Protein AF-A0A6G3X3V8-F1 (afdb_monomer_lite)

Foldseek 3Di:
DDADPDDFGWDKDWDWDADPDDDRDIDIDIDIDTPVVVDVDDDDDPVVVVVVCVVVVHCPPPDDPVNVVVVCVVCVVVVVCCVVPHDDDDDDDD

Sequence (94 aa):
LVIRVQPDEGVTVRFGSKVPGTSMEVRDVTMDFAYGESFTESSPEAYERLLLDVLLGDANLFPRHQEVELSWTILDPIEEYWDKHGKPAKYAAG

pLDDT: mean 87.46, std 8.1, range [60.56, 97.31]

InterPro domains:
  IPR001282 Glucose-6-phosphate dehydrogenase [PTHR23429] (1-94)
  IPR022675 Glucose-6-phosphate dehydrogenase, C-terminal [PF02781] (1-94)

Radius of gyration: 22.0 Å; chains: 1; bounding box: 51×31×60 Å

Secondary structure (DSSP, 8-state):
-EEE-SSS-EEEEEEEEEPSSSS--EEEEEEEEEHHHH-SSPPPPHHHHHHHHHHHT--TTSPPHHHHHHHHHHHHHHHHHHHHH-PPPP----
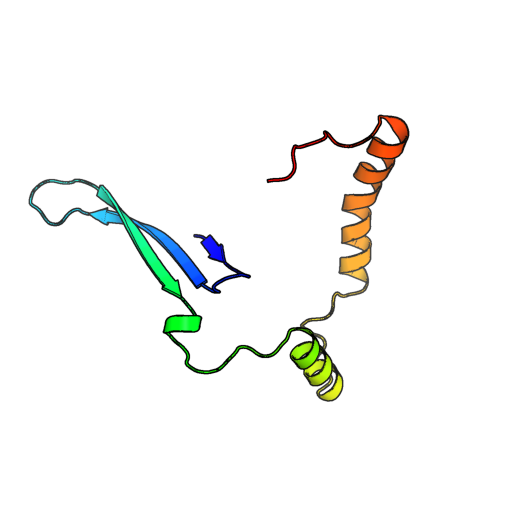
Structure (mmCIF, N/CA/C/O backbone):
data_AF-A0A6G3X3V8-F1
#
_entry.id   AF-A0A6G3X3V8-F1
#
loop_
_atom_site.group_PDB
_atom_site.id
_atom_site.type_symbol
_atom_site.label_atom_id
_atom_site.label_alt_id
_atom_site.label_comp_id
_atom_site.label_asym_id
_atom_site.label_entity_id
_atom_site.label_seq_id
_atom_site.pdbx_PDB_ins_code
_atom_site.Cartn_x
_atom_site.Cartn_y
_atom_site.Cartn_z
_atom_site.occupancy
_atom_site.B_iso_or_equiv
_atom_site.auth_seq_id
_atom_site.auth_comp_id
_atom_site.auth_asym_id
_atom_site.auth_atom_id
_atom_site.pdbx_PDB_model_num
ATOM 1 N N . LEU A 1 1 ? 4.341 2.390 -15.654 1.00 90.00 1 LEU A N 1
ATOM 2 C CA . LEU A 1 1 ? 5.026 2.075 -14.387 1.00 90.00 1 LEU A CA 1
ATOM 3 C C . LEU A 1 1 ? 4.199 1.018 -13.681 1.00 90.00 1 LEU A C 1
ATOM 5 O O . LEU A 1 1 ? 2.991 1.193 -13.597 1.00 90.00 1 LEU A O 1
ATOM 9 N N . VAL A 1 2 ? 4.831 -0.056 -13.234 1.00 91.00 2 VAL A N 1
ATOM 10 C CA . VAL A 1 2 ? 4.235 -1.100 -12.400 1.00 91.00 2 VAL A CA 1
ATOM 11 C C . VAL A 1 2 ? 5.140 -1.242 -11.185 1.00 91.00 2 VAL A C 1
ATOM 13 O O . VAL A 1 2 ? 6.348 -1.386 -11.353 1.00 91.00 2 VAL A O 1
ATOM 16 N N . ILE A 1 3 ? 4.565 -1.159 -9.989 1.00 90.50 3 ILE A N 1
ATOM 17 C CA . ILE A 1 3 ? 5.265 -1.402 -8.726 1.00 90.50 3 ILE A CA 1
ATOM 18 C C . ILE A 1 3 ? 4.685 -2.699 -8.171 1.00 90.50 3 ILE A C 1
ATOM 20 O O . ILE A 1 3 ? 3.500 -2.751 -7.840 1.00 90.50 3 ILE A O 1
ATOM 24 N N . ARG A 1 4 ? 5.498 -3.755 -8.141 1.00 88.56 4 ARG A N 1
ATOM 25 C CA . ARG A 1 4 ? 5.128 -5.049 -7.566 1.00 88.56 4 ARG A CA 1
ATOM 26 C C . ARG A 1 4 ? 5.514 -5.032 -6.097 1.00 88.56 4 ARG A C 1
ATOM 28 O O . ARG A 1 4 ? 6.696 -4.920 -5.783 1.00 88.56 4 ARG A O 1
ATOM 35 N N . VAL A 1 5 ? 4.507 -5.098 -5.228 1.00 85.81 5 VAL A N 1
ATOM 36 C CA . VAL A 1 5 ? 4.718 -5.126 -3.778 1.00 85.81 5 VAL A CA 1
ATOM 37 C C . VAL A 1 5 ? 4.987 -6.542 -3.301 1.00 85.81 5 VAL A C 1
ATOM 39 O O . VAL A 1 5 ? 5.906 -6.680 -2.522 1.00 85.81 5 VAL A O 1
ATOM 42 N N . GLN A 1 6 ? 4.225 -7.549 -3.760 1.00 82.25 6 GLN A N 1
ATOM 43 C CA . GLN A 1 6 ? 4.458 -8.994 -3.568 1.00 82.25 6 GLN A CA 1
ATOM 44 C C . GLN A 1 6 ? 3.609 -9.812 -4.570 1.00 82.25 6 GLN A C 1
ATOM 46 O O . GLN A 1 6 ? 2.550 -9.320 -4.984 1.00 82.25 6 GLN A O 1
ATOM 51 N N . PRO A 1 7 ? 3.989 -11.065 -4.906 1.00 78.50 7 PRO A N 1
ATOM 52 C CA . PRO A 1 7 ? 5.328 -11.659 -4.762 1.00 78.50 7 PRO A CA 1
ATOM 53 C C . PRO A 1 7 ? 6.330 -11.042 -5.763 1.00 78.50 7 PRO A C 1
ATOM 55 O O . PRO A 1 7 ? 5.919 -10.300 -6.656 1.00 78.50 7 PRO A O 1
ATOM 58 N N . ASP A 1 8 ? 7.623 -11.347 -5.609 1.00 80.75 8 ASP A N 1
ATOM 59 C CA . ASP A 1 8 ? 8.718 -10.899 -6.490 1.00 80.75 8 ASP A CA 1
ATOM 60 C C . ASP A 1 8 ? 8.800 -9.367 -6.622 1.00 80.75 8 ASP A C 1
ATOM 62 O O . ASP A 1 8 ? 8.491 -8.769 -7.667 1.00 80.75 8 ASP A O 1
ATOM 66 N N . GLU A 1 9 ? 9.203 -8.718 -5.524 1.00 85.12 9 GLU A N 1
ATOM 67 C CA . GLU A 1 9 ? 9.241 -7.263 -5.407 1.00 85.12 9 GLU A CA 1
ATOM 68 C C . GLU A 1 9 ? 10.078 -6.634 -6.515 1.00 85.12 9 GLU A C 1
ATOM 70 O O . GLU A 1 9 ? 11.202 -7.047 -6.809 1.00 85.12 9 GLU A O 1
ATOM 75 N N . GLY A 1 10 ? 9.527 -5.610 -7.160 1.00 87.06 10 GLY A N 1
ATOM 76 C CA . GLY A 1 10 ? 10.174 -5.042 -8.327 1.00 87.06 10 GLY A CA 1
ATOM 77 C C . GLY A 1 10 ? 9.445 -3.860 -8.931 1.00 87.06 10 GLY A C 1
ATOM 78 O O . GLY A 1 10 ? 8.306 -3.535 -8.585 1.00 87.06 10 GLY A O 1
ATOM 79 N N . VAL A 1 11 ? 10.121 -3.205 -9.867 1.00 91.25 11 VAL A N 1
ATOM 80 C CA . VAL A 1 11 ? 9.603 -2.040 -10.578 1.00 91.25 11 VAL A CA 1
ATOM 81 C C . VAL A 1 11 ? 9.794 -2.240 -12.072 1.00 91.25 11 VAL A C 1
ATOM 83 O O . VAL A 1 11 ? 10.910 -2.433 -12.547 1.00 91.25 11 VAL A O 1
ATOM 86 N N . THR A 1 12 ? 8.701 -2.130 -12.823 1.00 91.06 12 THR A N 1
ATOM 87 C CA . THR A 1 12 ? 8.720 -2.189 -14.286 1.00 91.06 12 THR A CA 1
ATOM 88 C C . THR A 1 12 ? 8.320 -0.836 -14.869 1.00 91.06 12 THR A C 1
ATOM 90 O O . THR A 1 12 ? 7.224 -0.317 -14.625 1.00 91.06 12 THR A O 1
ATOM 93 N N . VAL A 1 13 ? 9.179 -0.256 -15.703 1.00 91.94 13 VAL A N 1
ATOM 94 C CA . VAL A 1 13 ? 8.903 0.991 -16.425 1.00 91.94 13 VAL A CA 1
ATOM 95 C C . VAL A 1 13 ? 8.827 0.700 -17.917 1.00 91.94 13 VAL A C 1
ATOM 97 O O . VAL A 1 13 ? 9.790 0.235 -18.519 1.00 91.94 13 VAL A O 1
ATOM 100 N N . ARG A 1 14 ? 7.677 1.009 -18.524 1.00 90.00 14 ARG A N 1
ATOM 101 C CA . ARG A 1 14 ? 7.484 0.958 -19.976 1.00 90.00 14 ARG A CA 1
ATOM 102 C C . ARG A 1 14 ? 7.494 2.372 -20.534 1.00 90.00 14 ARG A C 1
ATOM 104 O O . ARG A 1 14 ? 6.721 3.208 -20.066 1.00 90.00 14 ARG A O 1
ATOM 111 N N . PHE A 1 15 ? 8.360 2.622 -21.507 1.00 89.94 15 PHE A N 1
ATOM 112 C CA . PHE A 1 15 ? 8.481 3.915 -22.175 1.00 89.94 15 PHE A CA 1
ATOM 113 C C . PHE A 1 15 ? 8.805 3.730 -23.658 1.00 89.94 15 PHE A C 1
ATOM 115 O O . PHE A 1 15 ? 9.335 2.700 -24.066 1.00 89.94 15 PHE A O 1
ATOM 122 N N . GLY A 1 16 ? 8.470 4.730 -24.472 1.00 88.62 16 GLY A N 1
ATOM 123 C CA . GLY A 1 16 ? 8.793 4.719 -25.893 1.00 88.62 16 GLY A CA 1
ATOM 124 C C . GLY A 1 16 ? 10.273 5.019 -26.113 1.00 88.62 16 GLY A C 1
ATOM 125 O O . GLY A 1 16 ? 10.783 6.021 -25.616 1.00 88.62 16 GLY A O 1
ATOM 126 N N . SER A 1 17 ? 10.954 4.178 -26.885 1.00 86.81 17 SER A N 1
ATOM 127 C CA . SER A 1 17 ? 12.311 4.435 -27.361 1.00 86.81 17 SER A CA 1
ATOM 128 C C . SER A 1 17 ? 12.358 4.374 -28.880 1.00 86.81 17 SER A C 1
ATOM 130 O O . SER A 1 17 ? 11.631 3.605 -29.519 1.00 86.81 17 SER A O 1
ATOM 132 N N . LYS A 1 18 ? 13.215 5.206 -29.474 1.00 88.00 18 LYS A N 1
ATOM 133 C CA . LYS A 1 18 ? 13.461 5.167 -30.912 1.00 88.00 18 LYS A CA 1
ATOM 134 C C . LYS A 1 18 ? 14.122 3.835 -31.265 1.00 88.00 18 LYS A C 1
ATOM 136 O O . LYS A 1 18 ? 15.126 3.458 -30.663 1.00 88.00 18 LYS A O 1
ATOM 141 N N . VAL A 1 19 ? 13.593 3.160 -32.282 1.00 82.94 19 VAL A N 1
ATOM 142 C CA . VAL A 1 19 ? 14.220 1.960 -32.840 1.00 82.94 19 VAL A CA 1
ATOM 143 C C . VAL A 1 19 ? 15.569 2.353 -33.456 1.00 82.94 19 VAL A C 1
ATOM 145 O O . VAL A 1 19 ? 15.613 3.279 -34.272 1.00 82.94 19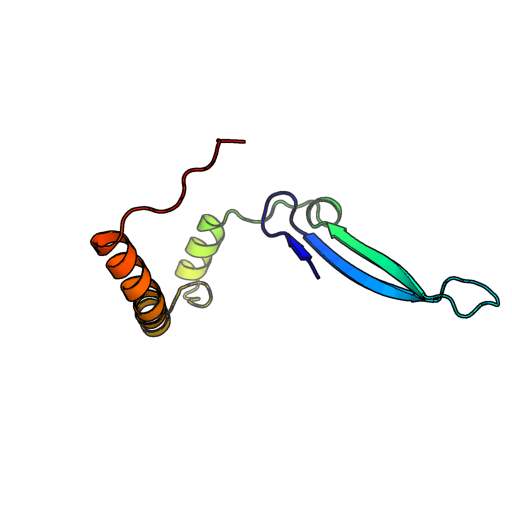 VAL A O 1
ATOM 148 N N . PRO A 1 20 ? 16.681 1.687 -33.096 1.00 77.69 20 PRO A N 1
ATOM 149 C CA . PRO A 1 20 ? 17.963 1.911 -33.754 1.00 77.69 20 PRO A CA 1
ATOM 150 C C . PRO A 1 20 ? 17.836 1.702 -35.270 1.00 77.69 20 PRO A C 1
ATOM 152 O O . PRO A 1 20 ? 17.491 0.613 -35.725 1.00 77.69 20 PRO A O 1
ATOM 155 N N . GLY A 1 21 ? 18.081 2.753 -36.055 1.00 80.62 21 GLY A N 1
ATOM 156 C CA . GLY A 1 21 ? 17.880 2.729 -37.503 1.00 80.62 21 GLY A CA 1
ATOM 157 C C . GLY A 1 21 ? 17.725 4.117 -38.125 1.00 80.62 21 GLY A C 1
ATOM 158 O O . GLY A 1 21 ? 17.786 5.148 -37.446 1.00 80.62 21 GLY A O 1
ATOM 159 N N . THR A 1 22 ? 17.545 4.134 -39.445 1.00 73.12 22 THR A N 1
ATOM 160 C CA . THR A 1 22 ? 17.378 5.352 -40.253 1.00 73.12 22 THR A CA 1
ATOM 161 C C . THR A 1 22 ? 15.932 5.853 -40.294 1.00 73.12 22 THR A C 1
ATOM 163 O O . THR A 1 22 ? 15.721 7.037 -40.554 1.00 73.12 22 THR A O 1
ATOM 166 N N . SER A 1 23 ? 14.943 4.997 -40.006 1.00 75.81 23 SER A N 1
ATOM 167 C CA . SER A 1 23 ? 13.536 5.391 -39.894 1.00 75.81 23 SER A CA 1
ATOM 168 C C . SER A 1 23 ? 13.222 6.002 -38.521 1.00 75.81 23 SER A C 1
ATOM 170 O O . SER A 1 23 ? 13.851 5.701 -37.503 1.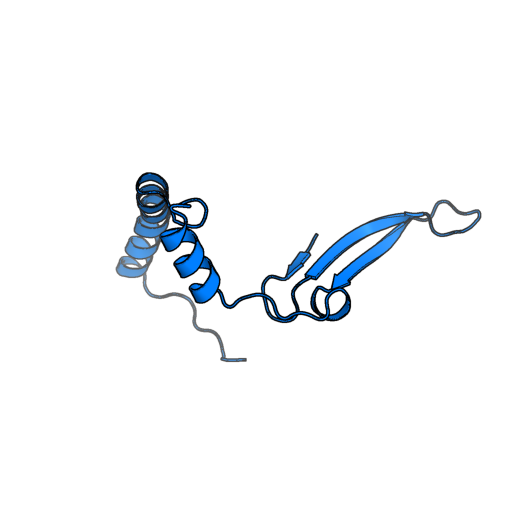00 75.81 23 SER A O 1
ATOM 172 N N . MET A 1 24 ? 12.250 6.917 -38.490 1.00 74.69 24 MET A N 1
ATOM 173 C CA . MET A 1 24 ? 11.701 7.459 -37.244 1.00 74.69 24 MET A CA 1
ATOM 174 C C . MET A 1 24 ? 10.544 6.578 -36.778 1.00 74.69 24 MET A C 1
ATOM 176 O O . MET A 1 24 ? 9.377 6.903 -36.972 1.00 74.69 24 MET A O 1
ATOM 180 N N . GLU A 1 25 ? 10.897 5.451 -36.170 1.00 80.19 25 GLU A N 1
ATOM 181 C CA . GLU A 1 25 ? 9.957 4.521 -35.549 1.00 80.19 25 GLU A CA 1
ATOM 182 C C . GLU A 1 25 ? 10.187 4.481 -34.037 1.00 80.19 25 GLU A C 1
ATOM 184 O O . GLU A 1 25 ? 11.322 4.355 -33.570 1.00 80.19 25 GLU A O 1
ATOM 189 N N . VAL A 1 26 ? 9.107 4.589 -33.264 1.00 82.50 26 VAL A N 1
ATOM 190 C CA . VAL A 1 26 ? 9.120 4.476 -31.799 1.00 82.50 26 VAL A CA 1
ATOM 191 C C . VAL A 1 26 ? 8.498 3.138 -31.417 1.00 82.50 26 VAL A C 1
ATOM 193 O O . VAL A 1 26 ? 7.446 2.775 -31.940 1.00 82.50 26 VAL A O 1
ATOM 196 N N . ARG A 1 27 ? 9.143 2.404 -30.508 1.00 83.25 27 ARG A N 1
ATOM 197 C CA . ARG A 1 27 ? 8.605 1.174 -29.912 1.00 83.25 27 ARG A CA 1
ATOM 198 C C . ARG A 1 27 ? 8.636 1.256 -28.397 1.00 83.25 27 ARG A C 1
ATOM 200 O O . ARG A 1 27 ? 9.511 1.901 -27.822 1.00 83.25 27 ARG A O 1
ATOM 207 N N . ASP A 1 28 ? 7.698 0.562 -27.768 1.00 85.00 28 ASP A N 1
ATOM 208 C CA . ASP A 1 28 ? 7.700 0.393 -26.322 1.00 85.00 28 ASP A CA 1
ATOM 209 C C . ASP A 1 28 ? 8.876 -0.494 -25.908 1.00 85.00 28 ASP A C 1
ATOM 211 O O . ASP A 1 28 ? 8.998 -1.640 -26.346 1.00 85.00 28 ASP A O 1
ATOM 215 N N . VAL A 1 29 ? 9.732 0.037 -25.041 1.00 86.12 29 VAL A N 1
ATOM 216 C CA . VAL A 1 29 ? 10.773 -0.718 -24.345 1.00 86.12 29 VAL A CA 1
ATOM 217 C C . VAL A 1 29 ? 10.396 -0.859 -22.879 1.00 86.12 29 VAL A C 1
ATOM 219 O O . VAL A 1 29 ? 9.716 -0.005 -22.305 1.00 86.12 29 VAL A O 1
ATOM 222 N N . THR A 1 30 ? 10.817 -1.969 -22.283 1.00 87.62 30 THR A N 1
ATOM 223 C CA . THR A 1 30 ? 10.534 -2.297 -20.887 1.00 87.62 30 THR A CA 1
ATOM 224 C C . THR A 1 30 ? 11.846 -2.370 -20.124 1.00 87.62 30 THR A C 1
ATOM 226 O O . THR A 1 30 ? 12.742 -3.117 -20.504 1.00 87.62 30 THR A O 1
ATOM 229 N N . MET A 1 31 ? 11.952 -1.574 -19.067 1.00 88.25 31 MET A N 1
ATOM 230 C CA . MET A 1 31 ? 13.000 -1.670 -18.059 1.00 88.25 31 MET A CA 1
ATOM 231 C C . MET A 1 31 ? 12.407 -2.388 -16.852 1.00 88.25 31 MET A C 1
ATOM 233 O O . MET A 1 31 ? 11.373 -1.952 -16.343 1.00 88.25 31 MET A O 1
ATOM 237 N N . ASP A 1 32 ? 13.035 -3.480 -16.428 1.00 87.88 32 ASP A N 1
ATOM 238 C CA . ASP A 1 32 ? 12.601 -4.274 -15.280 1.00 87.88 32 ASP A CA 1
ATOM 239 C C . ASP A 1 32 ? 13.692 -4.275 -14.208 1.00 87.88 32 ASP A C 1
ATOM 241 O O . ASP A 1 32 ? 14.879 -4.398 -14.514 1.00 87.88 32 ASP A O 1
ATOM 245 N N . PHE A 1 33 ? 13.272 -4.081 -12.965 1.00 84.00 33 PHE A N 1
ATOM 246 C CA . PHE A 1 33 ? 14.095 -4.204 -11.775 1.00 84.00 33 PHE A CA 1
ATOM 247 C C . PHE A 1 33 ? 13.430 -5.216 -10.844 1.00 84.00 33 PHE A C 1
ATOM 249 O O . PHE A 1 33 ? 12.268 -5.030 -10.473 1.00 84.00 33 PHE A O 1
ATOM 256 N N . ALA A 1 34 ? 14.177 -6.242 -10.443 1.00 82.31 34 ALA A N 1
ATOM 257 C CA . ALA A 1 34 ? 13.746 -7.266 -9.501 1.00 82.31 34 ALA A CA 1
ATOM 258 C C . ALA A 1 34 ? 14.629 -7.223 -8.246 1.00 82.31 34 ALA A C 1
ATOM 260 O O . ALA A 1 34 ? 15.858 -7.312 -8.330 1.00 82.31 34 ALA A O 1
ATOM 261 N N . TYR A 1 35 ? 14.002 -7.080 -7.078 1.00 74.69 35 TYR A N 1
ATOM 262 C CA . TYR A 1 35 ? 14.690 -6.941 -5.796 1.00 74.69 35 TYR A CA 1
ATOM 263 C C . TYR A 1 35 ? 15.438 -8.225 -5.424 1.00 74.69 35 TYR A C 1
ATOM 265 O O . TYR A 1 35 ? 16.622 -8.163 -5.103 1.00 74.69 35 TYR A O 1
ATOM 273 N N . GLY A 1 36 ? 14.787 -9.387 -5.566 1.00 73.25 36 GLY A N 1
ATOM 274 C CA . GLY A 1 36 ? 15.374 -10.696 -5.248 1.00 73.25 36 GLY A CA 1
ATOM 275 C C . GLY A 1 36 ? 16.551 -11.119 -6.139 1.00 73.25 36 GLY A C 1
ATOM 276 O O . GLY A 1 36 ? 17.365 -11.935 -5.721 1.00 73.25 36 GLY A O 1
ATOM 277 N N . GLU A 1 37 ? 16.683 -10.555 -7.344 1.00 70.81 37 GLU A N 1
ATOM 278 C CA . GLU A 1 37 ? 17.865 -10.764 -8.198 1.00 70.81 37 GLU A CA 1
ATOM 279 C C . GLU A 1 37 ? 18.994 -9.770 -7.886 1.00 70.81 37 GLU A C 1
ATOM 281 O O . GLU A 1 37 ? 20.167 -10.060 -8.119 1.00 70.81 37 GLU A O 1
ATOM 286 N N . SER A 1 38 ? 18.645 -8.591 -7.363 1.00 72.62 38 SER A N 1
ATOM 287 C CA . SER A 1 38 ? 19.584 -7.486 -7.131 1.00 72.62 38 SER A CA 1
ATOM 288 C C . SER A 1 38 ? 20.198 -7.496 -5.728 1.00 72.62 38 SER A C 1
ATOM 290 O O . SER A 1 38 ? 21.295 -6.970 -5.542 1.00 72.62 38 SER A O 1
ATOM 292 N N . PHE A 1 39 ? 19.518 -8.092 -4.744 1.00 71.56 39 PHE A N 1
ATOM 293 C CA . PHE A 1 39 ? 19.958 -8.170 -3.351 1.00 71.56 39 PHE A CA 1
ATOM 294 C C . PHE A 1 39 ? 19.885 -9.614 -2.836 1.00 71.56 39 PHE A C 1
ATOM 296 O O . PHE A 1 39 ? 18.877 -10.291 -2.995 1.00 71.56 39 PHE A O 1
ATOM 303 N N . THR A 1 40 ? 20.961 -10.087 -2.197 1.00 60.56 40 THR A N 1
ATOM 304 C CA . THR A 1 40 ? 21.065 -11.450 -1.633 1.00 60.56 40 THR A CA 1
ATOM 305 C C . THR A 1 40 ? 20.479 -11.590 -0.225 1.00 60.56 40 THR A C 1
ATOM 307 O O . THR A 1 40 ? 20.467 -12.692 0.319 1.00 60.56 40 THR A O 1
ATOM 310 N N . GLU A 1 41 ? 20.042 -10.490 0.389 1.00 67.06 41 GLU A N 1
ATOM 311 C CA . GLU A 1 41 ? 19.432 -10.481 1.721 1.00 67.06 41 GLU A CA 1
ATOM 312 C C . GLU A 1 41 ? 17.907 -10.450 1.613 1.00 67.06 41 GLU A C 1
ATOM 314 O O . GLU A 1 41 ? 17.340 -9.722 0.796 1.00 67.06 41 GLU A O 1
ATOM 319 N N . SER A 1 42 ? 17.240 -11.238 2.456 1.00 66.94 42 SER A N 1
ATOM 320 C CA . SER A 1 42 ? 15.786 -11.215 2.574 1.00 66.94 42 SER A CA 1
ATOM 321 C C . SER A 1 42 ? 15.330 -9.891 3.180 1.00 66.94 42 SER A C 1
ATOM 323 O O . SER A 1 42 ? 15.842 -9.479 4.223 1.00 66.94 42 SER A O 1
ATOM 325 N N . SER A 1 43 ? 14.333 -9.258 2.562 1.00 71.56 43 SER A N 1
ATOM 326 C CA . SER A 1 43 ? 13.625 -8.132 3.172 1.00 71.56 43 SER A CA 1
ATOM 327 C C . SER A 1 43 ? 13.078 -8.540 4.551 1.00 71.56 43 SER A C 1
ATOM 329 O O . SER A 1 43 ? 12.558 -9.654 4.669 1.00 71.56 43 SER A O 1
ATOM 331 N N . PRO A 1 44 ? 13.185 -7.679 5.584 1.00 77.12 44 PRO A N 1
ATOM 332 C CA . PRO A 1 44 ? 12.596 -7.948 6.893 1.00 77.12 44 PRO A CA 1
ATOM 333 C C . PRO A 1 44 ? 11.099 -8.218 6.773 1.00 77.12 44 PRO A C 1
ATOM 335 O O . PRO A 1 44 ? 10.422 -7.629 5.924 1.00 77.12 44 PRO A O 1
ATOM 338 N N . GLU A 1 45 ? 10.573 -9.074 7.643 1.00 84.94 45 GLU A N 1
ATOM 339 C CA . GLU A 1 45 ? 9.135 -9.325 7.681 1.00 84.94 45 GLU A CA 1
ATOM 340 C C . GLU A 1 45 ? 8.388 -8.048 8.122 1.00 84.94 45 GLU A C 1
ATOM 342 O O . GLU A 1 45 ? 8.930 -7.199 8.843 1.00 84.94 45 GLU A O 1
ATOM 347 N N . ALA A 1 46 ? 7.148 -7.867 7.656 1.00 85.88 46 ALA A N 1
ATOM 348 C CA . ALA A 1 46 ? 6.401 -6.630 7.869 1.00 85.88 46 ALA A CA 1
ATOM 349 C C . ALA A 1 46 ? 6.260 -6.267 9.361 1.00 85.88 46 ALA A C 1
ATOM 351 O O . ALA A 1 46 ? 6.448 -5.107 9.734 1.00 85.88 46 ALA A O 1
ATOM 352 N N . TYR A 1 47 ? 5.988 -7.239 10.234 1.00 89.62 47 TYR A N 1
ATOM 353 C CA . TYR A 1 47 ? 5.884 -7.016 11.674 1.00 89.62 47 TYR A CA 1
ATOM 354 C C . TYR A 1 47 ? 7.237 -6.814 12.348 1.00 89.62 47 TYR A C 1
ATOM 356 O O . TYR A 1 47 ? 7.309 -6.030 13.294 1.00 89.62 47 TYR A O 1
ATOM 364 N N . GLU A 1 48 ? 8.311 -7.452 11.876 1.00 89.50 48 GLU A N 1
ATOM 365 C CA . GLU A 1 48 ? 9.663 -7.191 12.396 1.00 89.50 48 GLU A CA 1
ATOM 366 C C . GLU A 1 48 ? 10.020 -5.712 12.243 1.00 89.50 48 GLU A C 1
ATOM 368 O O . GLU A 1 48 ? 10.494 -5.076 13.191 1.00 89.50 48 GLU A O 1
ATOM 373 N N . ARG A 1 49 ? 9.717 -5.140 11.070 1.00 88.62 49 ARG A N 1
ATOM 374 C CA . ARG A 1 49 ? 9.933 -3.719 10.806 1.00 88.62 49 ARG A CA 1
ATOM 375 C C . ARG A 1 49 ? 9.079 -2.830 11.709 1.00 88.62 49 ARG A C 1
ATOM 377 O O . ARG A 1 49 ? 9.617 -1.915 12.326 1.00 88.62 49 ARG A O 1
ATOM 384 N N . LEU A 1 50 ? 7.778 -3.104 11.816 1.00 91.56 50 LEU A N 1
ATOM 385 C CA . LEU A 1 50 ? 6.871 -2.297 12.640 1.00 91.56 50 LEU A CA 1
ATOM 386 C C . LEU A 1 50 ? 7.248 -2.331 14.127 1.00 91.56 50 LEU A C 1
ATOM 388 O O . LEU A 1 50 ? 7.186 -1.306 14.801 1.00 91.56 50 LEU A O 1
ATOM 392 N N . LEU A 1 51 ? 7.664 -3.490 14.644 1.00 92.44 51 LEU A N 1
ATOM 393 C CA . LEU A 1 51 ? 8.120 -3.618 16.028 1.00 92.44 51 LEU A CA 1
ATOM 394 C C . LEU A 1 51 ? 9.410 -2.832 16.270 1.00 92.44 51 LEU A C 1
ATOM 396 O O . LEU A 1 51 ? 9.522 -2.148 17.287 1.00 92.44 51 LEU A O 1
ATOM 400 N N . LEU A 1 52 ? 10.367 -2.897 15.341 1.00 91.38 52 LEU A N 1
ATOM 401 C CA . LEU A 1 52 ? 11.589 -2.102 15.420 1.00 91.38 52 LEU A CA 1
ATOM 402 C C . LEU A 1 52 ? 11.283 -0.598 15.425 1.00 91.38 52 LEU A C 1
ATOM 404 O O . LEU A 1 52 ? 11.835 0.127 16.250 1.00 91.38 52 LEU A O 1
ATOM 408 N N . ASP A 1 53 ? 10.378 -0.141 14.560 1.00 92.00 53 ASP A N 1
ATOM 409 C CA . ASP A 1 53 ? 9.987 1.269 14.484 1.00 92.00 53 ASP A CA 1
ATOM 410 C C . ASP A 1 53 ? 9.359 1.744 15.810 1.00 92.00 53 ASP A C 1
ATOM 412 O O . ASP A 1 53 ? 9.733 2.798 16.324 1.00 92.00 53 ASP A O 1
ATOM 416 N N . VAL A 1 54 ? 8.531 0.916 16.464 1.00 93.12 54 VAL A N 1
ATOM 417 C CA . VAL A 1 54 ? 8.002 1.206 17.814 1.00 93.12 54 VAL A CA 1
ATOM 418 C C . VAL A 1 54 ? 9.118 1.335 18.853 1.00 93.12 54 VAL A C 1
ATOM 420 O O . VAL A 1 54 ? 9.087 2.257 19.670 1.00 93.12 54 VAL A O 1
ATOM 423 N N . LEU A 1 55 ? 10.112 0.441 18.834 1.00 93.81 55 LEU A N 1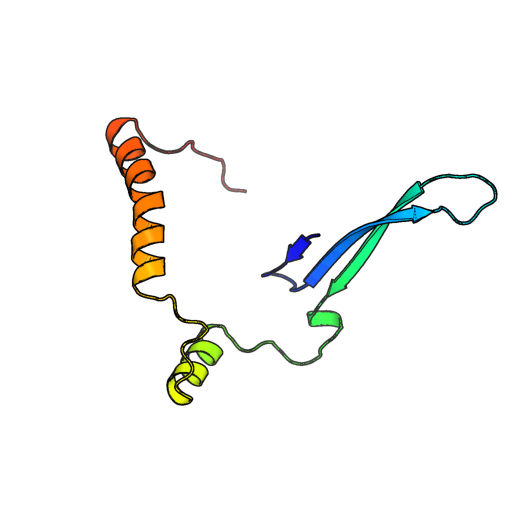
ATOM 424 C CA . LEU A 1 55 ? 11.242 0.485 19.772 1.00 93.81 55 LEU A CA 1
ATOM 425 C C . LEU A 1 55 ? 12.117 1.730 19.577 1.00 93.81 55 LEU A C 1
ATOM 427 O O . LEU A 1 55 ? 12.679 2.244 20.544 1.00 93.81 55 LEU A O 1
ATOM 431 N N . LEU A 1 56 ? 12.224 2.215 18.340 1.00 94.81 56 LEU A N 1
ATOM 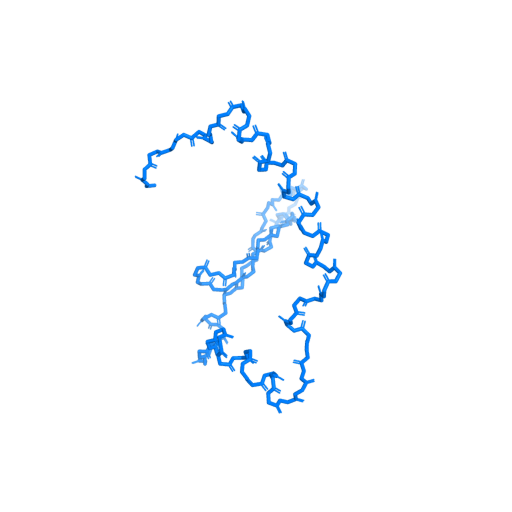432 C CA . LEU A 1 56 ? 12.967 3.424 17.984 1.00 94.81 56 LEU A CA 1
ATOM 433 C C . LEU A 1 56 ? 12.141 4.710 18.153 1.00 94.81 56 LEU A C 1
ATOM 435 O O . LEU A 1 56 ? 12.696 5.804 18.052 1.00 94.81 56 LEU A O 1
ATOM 439 N N . GLY A 1 57 ? 10.838 4.595 18.432 1.00 91.00 57 GLY A N 1
ATOM 440 C CA . GLY A 1 57 ? 9.919 5.729 18.512 1.00 91.00 57 GLY A CA 1
ATOM 441 C C . GLY A 1 57 ? 9.607 6.368 17.154 1.00 91.00 57 GLY A C 1
ATOM 442 O O . GLY A 1 57 ? 9.225 7.538 17.110 1.00 91.00 57 GLY A O 1
ATOM 443 N N . ASP A 1 58 ? 9.777 5.627 16.057 1.00 92.44 58 ASP A N 1
ATOM 444 C CA . ASP A 1 58 ? 9.421 6.055 14.706 1.00 92.44 58 ASP A CA 1
ATOM 445 C C . ASP A 1 58 ? 7.961 5.683 14.398 1.00 92.44 58 ASP A C 1
ATOM 447 O O . ASP A 1 58 ? 7.562 4.522 14.444 1.00 92.44 58 ASP A O 1
ATOM 451 N N . ALA A 1 59 ? 7.147 6.692 14.087 1.00 87.88 59 ALA A N 1
ATOM 452 C CA . ALA A 1 59 ? 5.724 6.536 13.799 1.00 87.88 59 ALA A CA 1
ATOM 453 C C . ALA A 1 59 ? 5.389 6.637 12.298 1.00 87.88 59 ALA A C 1
ATOM 455 O O . ALA A 1 59 ? 4.217 6.722 11.942 1.00 87.88 59 ALA A O 1
ATOM 456 N N . ASN A 1 60 ? 6.382 6.670 11.404 1.00 88.19 60 ASN A N 1
ATOM 457 C CA . ASN A 1 60 ? 6.159 6.986 9.989 1.00 88.19 60 ASN A CA 1
ATOM 458 C C . ASN A 1 60 ? 5.350 5.917 9.227 1.00 88.19 60 ASN A C 1
ATOM 460 O O . ASN A 1 60 ? 4.641 6.242 8.280 1.00 88.19 60 ASN A O 1
ATOM 464 N N . LEU A 1 61 ? 5.424 4.650 9.650 1.00 89.12 61 LEU A N 1
ATOM 465 C CA . LEU A 1 61 ? 4.644 3.549 9.066 1.00 89.12 61 LEU A CA 1
ATOM 466 C C . LEU A 1 61 ? 3.287 3.324 9.751 1.00 89.12 61 LEU A C 1
ATOM 468 O O . LEU A 1 61 ? 2.583 2.371 9.417 1.00 89.12 61 LEU A O 1
ATOM 472 N N . PHE A 1 62 ? 2.907 4.181 10.701 1.00 93.19 62 PHE A N 1
ATOM 473 C CA . PHE A 1 62 ? 1.637 4.074 11.409 1.00 93.19 62 PHE A CA 1
ATOM 474 C C . PHE A 1 62 ? 0.645 5.116 10.885 1.00 93.19 62 PHE A C 1
ATOM 476 O O . PHE A 1 62 ? 0.991 6.297 10.793 1.00 93.19 62 PHE A O 1
ATOM 483 N N . PRO A 1 63 ? -0.600 4.714 10.573 1.00 91.81 63 PRO A N 1
ATOM 484 C CA . PRO A 1 63 ? -1.610 5.656 10.125 1.00 91.81 63 PRO A CA 1
ATOM 485 C C . PRO A 1 63 ? -1.946 6.644 11.244 1.00 91.81 63 PRO A C 1
ATOM 487 O O . PRO A 1 63 ? -2.062 6.282 12.421 1.00 91.81 63 PRO A O 1
ATOM 490 N N . ARG A 1 64 ? -2.138 7.910 10.879 1.00 94.19 64 ARG A N 1
ATOM 491 C CA . ARG A 1 64 ? -2.566 8.944 11.830 1.00 94.19 64 ARG A CA 1
ATOM 492 C C . ARG A 1 64 ? -4.069 8.854 12.061 1.00 94.19 64 ARG A C 1
ATOM 494 O O . ARG A 1 64 ? -4.820 8.512 11.155 1.00 94.19 64 ARG A O 1
ATOM 501 N N . HIS A 1 65 ? -4.532 9.281 13.238 1.00 94.56 65 HIS A N 1
ATOM 502 C CA . HIS A 1 65 ? -5.965 9.314 13.570 1.00 94.56 65 HIS A CA 1
ATOM 503 C C . HIS A 1 65 ? -6.815 9.963 12.464 1.00 94.56 65 HIS A C 1
ATOM 505 O O . HIS A 1 65 ? -7.817 9.410 12.036 1.00 94.56 65 HIS A O 1
ATOM 511 N N . GLN A 1 66 ? -6.387 11.119 11.949 1.00 96.12 66 GLN A N 1
ATOM 512 C CA . GLN A 1 66 ? -7.111 11.813 10.883 1.00 96.12 66 GLN A CA 1
ATOM 513 C C . GLN A 1 66 ? -7.180 11.009 9.574 1.00 96.12 66 GLN A C 1
ATOM 515 O O . GLN A 1 66 ? -8.196 11.058 8.889 1.00 96.12 66 GLN A O 1
ATOM 520 N N . GLU A 1 67 ? -6.122 10.278 9.216 1.00 94.62 67 GLU A N 1
ATOM 521 C CA . GLU A 1 67 ? -6.098 9.449 8.004 1.00 94.62 67 GLU A CA 1
ATOM 522 C C . GLU A 1 67 ? -7.089 8.288 8.120 1.00 94.62 67 GLU A C 1
ATOM 524 O O . GLU A 1 67 ? -7.771 7.964 7.148 1.00 94.62 67 GLU A O 1
ATOM 529 N N . VAL A 1 68 ? -7.222 7.714 9.318 1.00 96.50 68 VAL A N 1
ATOM 530 C CA . VAL A 1 68 ? -8.193 6.651 9.607 1.00 96.50 68 VAL A CA 1
ATOM 531 C C . VAL A 1 68 ? -9.628 7.169 9.477 1.00 96.50 68 VAL A C 1
ATOM 533 O O . VAL A 1 68 ? -10.416 6.578 8.745 1.00 96.50 68 VAL A O 1
ATOM 536 N N . GLU A 1 69 ? -9.957 8.302 10.102 1.00 97.31 69 GLU A N 1
ATOM 537 C CA . GLU A 1 69 ? -11.304 8.898 10.021 1.00 97.31 69 GLU A CA 1
ATOM 538 C C . GLU A 1 69 ? -11.700 9.267 8.581 1.00 97.31 69 GLU A C 1
ATOM 540 O O . GLU A 1 69 ? -12.831 9.040 8.143 1.00 97.31 69 GLU A O 1
ATOM 545 N N . LEU A 1 70 ? -10.755 9.807 7.804 1.00 96.81 70 LEU A N 1
ATOM 546 C CA . LEU A 1 70 ? -10.989 10.124 6.393 1.00 96.81 70 LEU A CA 1
ATOM 547 C C . LEU A 1 70 ? -11.167 8.864 5.543 1.00 96.81 70 LEU A C 1
ATOM 549 O O . LEU A 1 70 ? -11.985 8.864 4.626 1.00 96.81 70 LEU A O 1
ATOM 553 N N . SER A 1 71 ? -10.434 7.794 5.855 1.00 96.69 71 SER A N 1
ATOM 554 C CA . SER A 1 71 ? -10.603 6.504 5.182 1.00 96.69 71 SER A CA 1
ATOM 555 C C . SER A 1 71 ? -12.009 5.947 5.419 1.00 96.69 71 SER A C 1
ATOM 557 O O . SER A 1 71 ? -12.660 5.529 4.464 1.00 96.69 71 SER A O 1
ATOM 559 N N . TRP A 1 72 ? -12.519 6.029 6.652 1.00 97.00 72 TRP A N 1
ATOM 560 C CA . TRP A 1 72 ? -13.894 5.631 6.974 1.00 97.00 72 TRP A CA 1
ATOM 561 C C . TRP A 1 72 ? -14.940 6.496 6.279 1.00 97.00 72 TRP A C 1
ATOM 563 O O . TRP A 1 72 ? -15.850 5.961 5.661 1.00 97.00 72 TRP A O 1
ATOM 573 N N . THR A 1 73 ? -14.735 7.812 6.220 1.00 97.06 73 THR A N 1
ATOM 574 C CA . THR A 1 73 ? -15.635 8.722 5.485 1.00 97.06 73 THR A CA 1
ATOM 575 C C . THR A 1 73 ? -15.809 8.319 4.008 1.00 97.06 73 THR A C 1
ATOM 577 O O . THR A 1 73 ? -16.849 8.585 3.404 1.00 97.06 73 THR A O 1
ATOM 580 N N . ILE A 1 74 ? -14.797 7.682 3.404 1.00 96.69 74 ILE A N 1
ATOM 581 C CA . ILE A 1 74 ? -14.854 7.169 2.028 1.00 96.69 74 ILE A CA 1
ATOM 582 C C . ILE A 1 74 ? -15.574 5.813 1.957 1.00 96.69 74 ILE A C 1
ATOM 584 O O . ILE A 1 74 ? -16.297 5.564 0.990 1.00 96.69 74 ILE A O 1
ATOM 588 N N . LEU A 1 75 ? -15.363 4.933 2.939 1.00 96.12 75 LEU A N 1
ATOM 589 C CA . LEU A 1 75 ? -15.895 3.568 2.942 1.00 96.12 75 LEU A CA 1
ATOM 590 C C . LEU A 1 75 ? -17.351 3.490 3.421 1.00 96.12 75 LEU A C 1
ATOM 592 O O . LEU A 1 75 ? -18.132 2.763 2.805 1.00 96.12 75 LEU A O 1
ATOM 596 N N . ASP A 1 76 ? -17.742 4.273 4.431 1.00 96.81 76 ASP A N 1
ATOM 597 C CA . ASP A 1 76 ? -19.077 4.229 5.049 1.00 96.81 76 ASP A CA 1
ATOM 598 C C . ASP A 1 76 ? -20.222 4.320 4.021 1.00 96.81 76 ASP A C 1
ATOM 600 O O . ASP A 1 76 ? -21.134 3.489 4.060 1.00 96.81 76 ASP A O 1
ATOM 604 N N . PRO A 1 77 ? -20.200 5.238 3.028 1.00 95.88 77 PRO A N 1
ATOM 605 C CA . PRO A 1 77 ? -21.283 5.324 2.049 1.00 95.88 77 PRO A CA 1
ATOM 606 C C . PRO A 1 77 ? -21.386 4.086 1.147 1.00 95.88 77 PRO A C 1
ATOM 608 O O . PRO A 1 77 ? -22.470 3.764 0.656 1.00 95.88 77 PRO A O 1
ATOM 611 N N . ILE A 1 78 ? -20.263 3.404 0.896 1.00 93.81 78 ILE A N 1
ATOM 612 C CA . ILE A 1 78 ? -20.212 2.184 0.083 1.00 93.81 78 ILE A CA 1
ATOM 613 C C . ILE A 1 78 ? -20.825 1.024 0.869 1.00 93.81 78 ILE A C 1
ATOM 615 O O . ILE A 1 78 ? -21.649 0.285 0.324 1.00 93.81 78 ILE A O 1
ATOM 619 N N . GLU A 1 79 ? -20.470 0.897 2.148 1.00 93.94 79 GLU A N 1
ATOM 620 C CA . GLU A 1 79 ? -21.041 -0.114 3.039 1.00 93.94 79 GLU A CA 1
ATOM 621 C C . GLU A 1 79 ? -22.552 0.087 3.211 1.00 93.94 79 GLU A C 1
ATOM 623 O O . GLU A 1 79 ? -23.330 -0.836 2.956 1.00 93.94 79 GLU A O 1
ATOM 628 N N . GLU A 1 80 ? -22.997 1.318 3.497 1.00 95.06 80 GLU A N 1
ATOM 629 C CA . GLU A 1 80 ? -24.423 1.650 3.591 1.00 95.06 80 GLU A CA 1
ATOM 630 C C . GLU A 1 80 ? -25.201 1.325 2.310 1.00 95.06 80 GLU A C 1
ATOM 632 O O . GLU A 1 80 ? -26.371 0.922 2.352 1.00 95.06 80 GLU A O 1
ATOM 637 N N . TYR A 1 81 ? -24.581 1.550 1.148 1.00 94.62 81 TYR A N 1
ATOM 638 C CA . TYR A 1 81 ? -25.200 1.244 -0.131 1.00 94.62 81 TYR A CA 1
ATOM 639 C C . TYR A 1 81 ? -25.417 -0.263 -0.288 1.00 94.62 81 TYR A C 1
ATOM 641 O O . TYR A 1 81 ? -26.521 -0.670 -0.667 1.00 94.62 81 TYR A O 1
ATOM 649 N N . TRP A 1 82 ? -24.411 -1.085 0.024 1.00 94.38 82 TRP A N 1
ATOM 650 C CA . TRP A 1 82 ? -24.518 -2.544 -0.057 1.00 94.38 82 TRP A CA 1
ATOM 651 C C . TRP A 1 82 ? -25.510 -3.123 0.954 1.00 94.38 82 TRP A C 1
ATOM 653 O O . TRP A 1 82 ? -26.275 -4.027 0.609 1.00 94.38 82 TRP A O 1
ATOM 663 N N . ASP A 1 83 ? -25.601 -2.553 2.153 1.00 93.06 83 ASP A N 1
ATOM 664 C CA . ASP A 1 83 ? -26.601 -2.972 3.139 1.00 93.06 83 ASP A CA 1
ATOM 665 C C . ASP A 1 83 ? -28.041 -2.751 2.651 1.00 93.06 83 ASP A C 1
ATOM 667 O O . ASP A 1 83 ? -28.927 -3.571 2.907 1.00 93.06 83 ASP A O 1
ATOM 671 N N . LYS A 1 84 ? -28.285 -1.669 1.899 1.00 94.69 84 LYS A N 1
ATOM 672 C CA . LYS A 1 84 ? -29.622 -1.305 1.392 1.00 94.69 84 LYS A CA 1
ATOM 673 C C . LYS A 1 84 ? -29.963 -1.938 0.037 1.00 94.69 84 LYS A C 1
ATOM 675 O O . LYS A 1 84 ? -31.134 -2.213 -0.220 1.00 94.69 84 LYS A O 1
ATOM 680 N N . HIS A 1 85 ? -28.978 -2.152 -0.837 1.00 92.31 85 HIS A N 1
ATOM 681 C CA . HIS A 1 85 ? -29.200 -2.517 -2.248 1.00 92.31 85 HIS A CA 1
ATOM 682 C C . HIS A 1 85 ? -28.671 -3.908 -2.625 1.00 92.31 85 HIS A C 1
ATOM 684 O O . HIS A 1 85 ? -28.857 -4.349 -3.761 1.00 92.31 85 HIS A O 1
ATOM 690 N N . GLY A 1 86 ? -28.062 -4.625 -1.678 1.00 88.88 86 GLY A N 1
ATOM 691 C CA . GLY A 1 86 ? -27.591 -5.993 -1.859 1.00 88.88 86 GLY A CA 1
ATOM 692 C C . GLY A 1 86 ? -26.071 -6.117 -1.955 1.00 88.88 86 GLY A C 1
ATOM 693 O O . GLY A 1 86 ? -25.314 -5.162 -1.831 1.00 88.88 86 GLY A O 1
ATOM 694 N N . LYS A 1 87 ? -25.610 -7.353 -2.157 1.00 86.88 87 LYS A N 1
ATOM 695 C CA . LYS A 1 87 ? -24.192 -7.719 -2.030 1.00 86.88 87 LYS A CA 1
ATOM 696 C C . LYS A 1 87 ? -23.409 -7.558 -3.343 1.00 86.88 87 LYS A C 1
ATOM 698 O O . LYS A 1 87 ? -24.017 -7.623 -4.414 1.00 86.88 87 LYS A O 1
ATOM 703 N N . PRO A 1 88 ? -22.067 -7.433 -3.274 1.00 87.94 88 PRO A N 1
ATOM 704 C CA . PRO A 1 88 ? -21.201 -7.426 -4.450 1.00 87.94 88 PRO A CA 1
ATOM 705 C C . PRO A 1 88 ? -21.396 -8.646 -5.358 1.00 87.94 88 PRO A C 1
ATOM 707 O O . PRO A 1 88 ? -21.835 -9.718 -4.926 1.00 87.94 88 PRO A O 1
ATOM 710 N N . ALA A 1 89 ? -21.029 -8.484 -6.630 1.00 90.62 89 ALA A N 1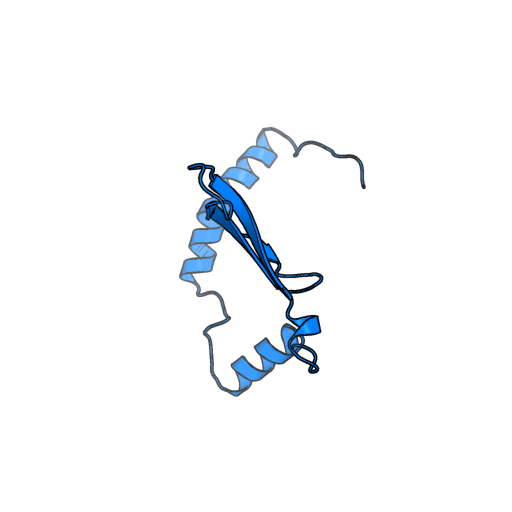
ATOM 711 C CA . ALA A 1 89 ? -21.090 -9.554 -7.614 1.00 90.62 89 ALA A CA 1
ATOM 712 C C . ALA A 1 89 ? -20.204 -10.744 -7.210 1.00 90.62 89 ALA A C 1
ATOM 714 O O . ALA A 1 89 ? -19.092 -10.582 -6.708 1.00 90.62 89 ALA A O 1
ATOM 715 N N . LYS A 1 90 ? -20.700 -11.958 -7.463 1.00 93.62 90 LYS A N 1
ATOM 716 C CA . LYS A 1 90 ? -19.929 -13.187 -7.261 1.00 93.62 90 LYS A CA 1
ATOM 717 C C . LYS A 1 90 ? -18.968 -13.397 -8.427 1.00 93.62 90 LYS A C 1
ATOM 719 O O . LYS A 1 90 ? -19.326 -13.137 -9.573 1.00 93.62 90 LYS A O 1
ATOM 724 N N . TYR A 1 91 ? -17.799 -13.949 -8.133 1.00 93.44 91 TYR A N 1
ATOM 725 C CA . TYR A 1 91 ? -16.826 -14.396 -9.124 1.00 93.44 91 TYR A CA 1
ATOM 726 C C . TYR A 1 91 ? -16.439 -15.854 -8.851 1.00 93.44 91 TYR A C 1
ATOM 728 O O . TYR A 1 91 ? -16.571 -16.342 -7.725 1.00 93.44 91 TYR A O 1
ATOM 736 N N . ALA A 1 92 ? -16.031 -16.571 -9.899 1.00 95.38 92 ALA A N 1
ATOM 737 C CA . ALA A 1 92 ? -15.482 -17.914 -9.750 1.00 95.38 92 ALA A CA 1
ATOM 738 C C . ALA A 1 92 ? -14.086 -17.817 -9.123 1.00 95.38 92 ALA A C 1
ATOM 740 O O . ALA A 1 92 ? -13.319 -16.931 -9.486 1.00 95.38 92 ALA A O 1
ATOM 741 N N . ALA A 1 93 ? -13.760 -18.711 -8.192 1.00 94.00 93 ALA A N 1
ATOM 742 C CA . ALA A 1 93 ? -12.420 -18.768 -7.620 1.00 94.00 93 ALA A CA 1
ATOM 743 C C . ALA A 1 93 ? -11.421 -19.293 -8.667 1.00 94.00 93 ALA A C 1
ATOM 745 O O . ALA A 1 93 ? -11.642 -20.372 -9.221 1.00 94.00 93 ALA A O 1
ATOM 746 N N . GLY A 1 94 ? -10.344 -18.543 -8.909 1.00 75.50 94 GLY A N 1
ATOM 747 C CA . GLY A 1 94 ? -9.283 -18.856 -9.873 1.00 75.50 94 GLY A CA 1
ATOM 748 C C . GLY A 1 94 ? -8.864 -17.625 -10.658 1.00 75.50 94 GLY A C 1
ATOM 749 O O . GLY A 1 94 ? -8.207 -17.828 -11.699 1.00 75.50 94 GLY A O 1
#

Organism: NCBI:txid2706086